Protein AF-A0A2E7D6X7-F1 (afdb_monomer)

Secondary structure (DSSP, 8-state):
--HHHHHHHHHHHHT-SSHHHHHHHHHHHHHHHHTT------

pLDDT: mean 78.43, std 12.33, range [42.62, 89.62]

Structure (mmCIF, N/CA/C/O backbone):
data_AF-A0A2E7D6X7-F1
#
_entry.id   AF-A0A2E7D6X7-F1
#
loop_
_atom_site.group_PDB
_atom_site.id
_atom_site.type_symbol
_atom_site.label_atom_id
_atom_site.label_alt_id
_atom_site.label_comp_id
_atom_site.label_asym_id
_atom_site.label_entity_id
_atom_site.label_seq_id
_atom_site.pdbx_PDB_ins_code
_atom_site.Cartn_x
_atom_site.Cartn_y
_atom_site.Cartn_z
_atom_site.occupancy
_atom_site.B_iso_or_equiv
_atom_site.auth_seq_id
_atom_site.auth_comp_id
_atom_site.auth_asym_id
_atom_site.auth_atom_id
_atom_site.pdbx_PDB_m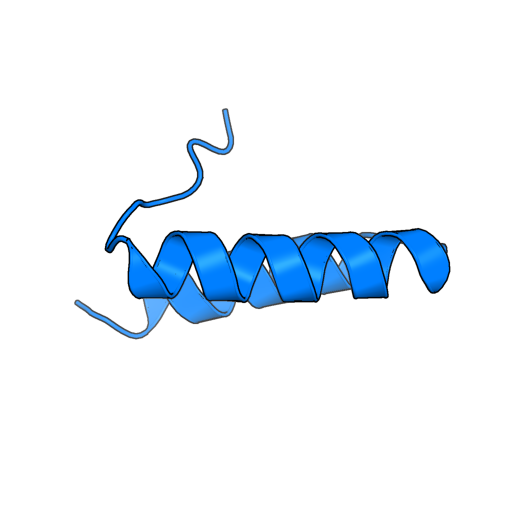odel_num
ATOM 1 N N . MET A 1 1 ? -21.602 -6.006 -2.595 1.00 45.22 1 MET A N 1
ATOM 2 C CA . MET A 1 1 ? -20.439 -5.449 -3.326 1.00 45.22 1 MET A CA 1
ATOM 3 C C . MET A 1 1 ? -19.338 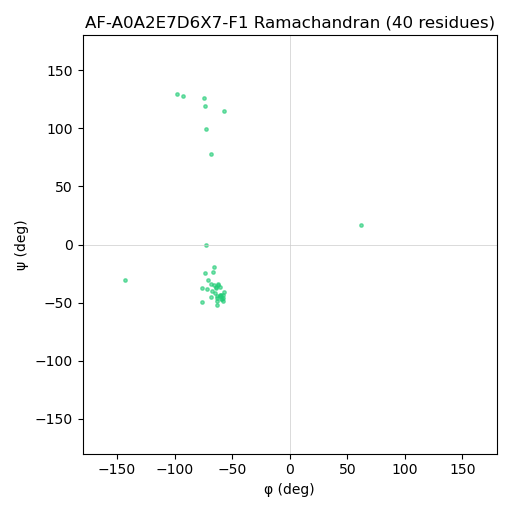-5.057 -2.336 1.00 45.22 1 MET A C 1
ATOM 5 O O . MET A 1 1 ? -19.497 -4.055 -1.663 1.00 45.22 1 MET A O 1
ATOM 9 N N . ALA A 1 2 ? -18.249 -5.822 -2.207 1.00 54.53 2 ALA A N 1
ATOM 10 C CA . ALA A 1 2 ? -17.116 -5.461 -1.323 1.00 54.53 2 ALA A CA 1
ATOM 11 C C . ALA A 1 2 ? -15.746 -5.849 -1.916 1.00 54.53 2 ALA A C 1
ATOM 13 O O . ALA A 1 2 ? -14.764 -5.130 -1.760 1.00 54.53 2 ALA A O 1
ATOM 14 N N . ARG A 1 3 ? -15.697 -6.920 -2.721 1.00 58.03 3 ARG A N 1
ATOM 15 C CA . ARG A 1 3 ? -14.471 -7.420 -3.368 1.00 58.03 3 ARG A CA 1
ATOM 16 C C . ARG A 1 3 ? -13.885 -6.479 -4.434 1.00 58.03 3 ARG A C 1
ATOM 18 O O . ARG A 1 3 ? -12.691 -6.526 -4.707 1.00 58.03 3 ARG A O 1
ATOM 25 N N . SER A 1 4 ? -14.704 -5.606 -5.023 1.00 70.00 4 SER A N 1
ATOM 26 C CA . SER A 1 4 ? -14.311 -4.752 -6.153 1.00 70.00 4 SER A CA 1
ATOM 27 C C . SER A 1 4 ? -13.326 -3.645 -5.759 1.00 70.00 4 SER A C 1
ATOM 29 O O . SER A 1 4 ? -12.490 -3.256 -6.567 1.00 70.00 4 SER A O 1
ATOM 31 N N . TYR A 1 5 ? -13.405 -3.150 -4.520 1.00 70.81 5 TYR A N 1
ATOM 32 C CA . TYR A 1 5 ? -12.575 -2.042 -4.040 1.00 70.81 5 TYR A CA 1
ATOM 33 C C . TYR A 1 5 ? -11.151 -2.490 -3.727 1.00 70.81 5 TYR A C 1
ATOM 35 O O . TYR A 1 5 ? -10.196 -1.906 -4.233 1.00 70.81 5 TYR A O 1
ATOM 43 N N . GLN A 1 6 ? -11.006 -3.571 -2.954 1.00 73.81 6 GLN A N 1
ATOM 44 C CA . GLN A 1 6 ? -9.697 -4.140 -2.625 1.00 73.81 6 GLN A CA 1
ATOM 45 C C . GLN A 1 6 ? -8.925 -4.535 -3.884 1.00 73.81 6 GLN A C 1
ATOM 47 O O . GLN A 1 6 ? -7.747 -4.213 -3.997 1.00 73.81 6 GLN A O 1
ATOM 52 N N . LEU A 1 7 ? -9.588 -5.162 -4.862 1.00 79.94 7 LEU A N 1
ATOM 53 C CA . LEU A 1 7 ? -8.944 -5.540 -6.122 1.00 79.94 7 LEU A CA 1
ATOM 54 C C . LEU A 1 7 ? -8.481 -4.320 -6.935 1.00 79.94 7 LEU A C 1
ATOM 56 O O . LEU A 1 7 ? -7.399 -4.360 -7.517 1.00 79.94 7 LEU A O 1
ATOM 60 N N . GLN A 1 8 ? -9.239 -3.218 -6.923 1.00 81.81 8 GLN A N 1
ATOM 61 C CA . GLN A 1 8 ? -8.832 -1.958 -7.559 1.00 81.81 8 GLN A CA 1
ATOM 62 C C . GLN A 1 8 ? -7.571 -1.372 -6.916 1.00 81.81 8 GLN A C 1
ATOM 64 O O . GLN A 1 8 ? -6.630 -0.999 -7.618 1.00 81.81 8 GLN A O 1
ATOM 69 N N . TYR A 1 9 ? -7.523 -1.334 -5.582 1.00 81.69 9 TYR A N 1
ATOM 70 C CA . TYR A 1 9 ? -6.344 -0.870 -4.853 1.00 81.69 9 TYR A CA 1
ATOM 71 C C . TYR A 1 9 ? -5.135 -1.773 -5.101 1.00 81.69 9 TYR A C 1
ATOM 73 O O . TYR A 1 9 ? -4.055 -1.265 -5.390 1.00 81.69 9 TYR A O 1
ATOM 81 N N . ILE A 1 10 ? -5.313 -3.098 -5.072 1.00 83.75 10 ILE A N 1
ATOM 82 C CA . ILE A 1 10 ? -4.241 -4.065 -5.349 1.00 83.75 10 ILE A CA 1
ATOM 83 C C . ILE A 1 10 ? -3.687 -3.867 -6.763 1.00 83.75 10 ILE A C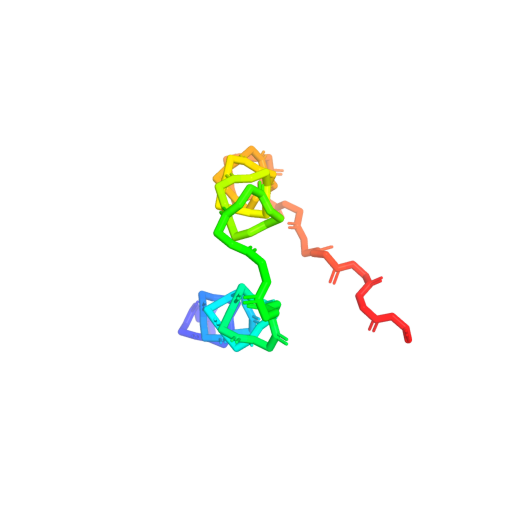 1
ATOM 85 O O . ILE A 1 10 ? -2.471 -3.778 -6.918 1.00 83.75 10 ILE A O 1
ATOM 89 N N . GLY A 1 11 ? -4.543 -3.728 -7.781 1.00 84.81 11 GLY A N 1
ATOM 90 C CA . GLY A 1 11 ? -4.107 -3.462 -9.157 1.00 84.81 11 GLY A CA 1
ATOM 91 C C . GLY A 1 11 ? -3.325 -2.152 -9.284 1.00 84.81 11 GLY A C 1
ATOM 92 O O . GLY A 1 11 ? -2.255 -2.104 -9.892 1.00 84.81 11 GLY A O 1
ATOM 93 N N . TRP A 1 12 ? -3.798 -1.093 -8.629 1.00 84.12 12 TRP A N 1
ATOM 94 C CA . TRP A 1 12 ? -3.122 0.203 -8.616 1.00 84.12 12 TRP A CA 1
ATOM 95 C C . TRP A 1 12 ? -1.791 0.192 -7.851 1.00 84.12 12 TRP A C 1
ATOM 97 O O . TRP A 1 12 ? -0.838 0.864 -8.251 1.00 84.12 12 TRP A O 1
ATOM 107 N N . ILE A 1 13 ? -1.677 -0.589 -6.778 1.00 86.50 13 ILE A N 1
ATOM 108 C CA . ILE A 1 13 ? -0.406 -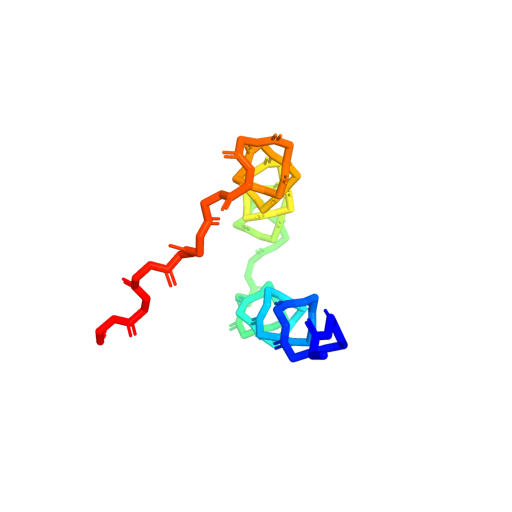0.801 -6.076 1.00 86.50 13 ILE A CA 1
ATOM 109 C C . ILE A 1 13 ? 0.549 -1.609 -6.967 1.00 86.50 13 ILE A C 1
ATOM 111 O O . ILE A 1 13 ? 1.711 -1.232 -7.113 1.00 86.50 13 ILE A O 1
ATOM 115 N N . GLN A 1 14 ? 0.065 -2.675 -7.611 1.00 86.25 14 GLN A N 1
ATOM 116 C CA . GLN A 1 14 ? 0.859 -3.551 -8.480 1.00 86.25 14 GLN A CA 1
ATOM 117 C C . GLN A 1 14 ? 1.431 -2.824 -9.705 1.00 86.25 14 GLN A C 1
ATOM 119 O O . GLN A 1 14 ? 2.574 -3.085 -10.074 1.00 86.25 14 GLN A O 1
ATOM 124 N N . VAL A 1 15 ? 0.706 -1.857 -10.285 1.00 87.06 15 VAL A N 1
ATOM 125 C CA . VAL A 1 15 ? 1.183 -1.097 -11.458 1.00 87.06 15 VAL A CA 1
ATOM 126 C C . VAL A 1 15 ? 2.406 -0.212 -11.156 1.00 87.06 15 VAL A C 1
ATOM 128 O O . VAL A 1 15 ? 3.114 0.216 -12.069 1.00 87.06 15 VAL A O 1
ATOM 131 N N . ALA A 1 16 ? 2.679 0.102 -9.883 1.00 85.88 16 ALA A N 1
ATOM 132 C CA . ALA A 1 16 ? 3.838 0.908 -9.515 1.00 85.88 16 ALA A CA 1
ATOM 133 C C . ALA A 1 16 ? 5.136 0.094 -9.644 1.00 85.88 16 ALA A C 1
ATOM 135 O O . ALA A 1 16 ? 5.343 -0.874 -8.923 1.00 85.88 16 ALA A O 1
ATOM 136 N N . LYS A 1 17 ? 6.063 0.525 -10.508 1.00 84.06 17 LYS A N 1
ATOM 137 C CA . LYS A 1 17 ? 7.352 -0.167 -10.718 1.00 84.06 17 LYS A CA 1
ATOM 138 C C . LYS A 1 17 ? 8.352 0.007 -9.566 1.00 84.06 17 LYS A C 1
ATOM 140 O O . LYS A 1 17 ? 9.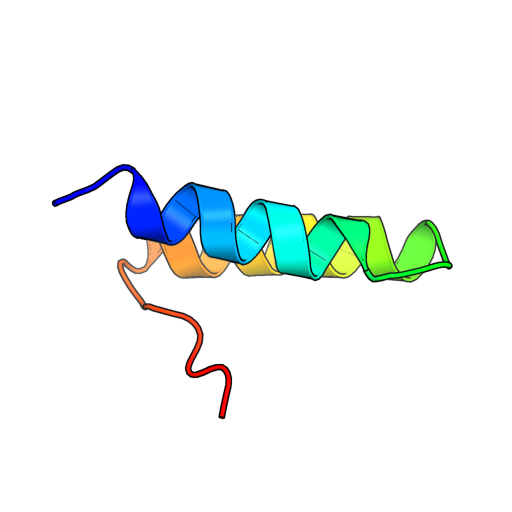230 -0.826 -9.390 1.00 84.06 17 LYS A O 1
ATOM 145 N N . ARG A 1 18 ? 8.232 1.084 -8.781 1.00 89.25 18 ARG A N 1
ATOM 146 C CA . ARG A 1 18 ? 9.139 1.406 -7.664 1.00 89.25 18 ARG A CA 1
ATOM 147 C C . ARG A 1 18 ? 8.542 0.961 -6.332 1.00 89.25 18 ARG A C 1
ATOM 149 O O . ARG A 1 18 ? 7.422 1.352 -6.006 1.00 89.25 18 ARG A O 1
ATOM 156 N N . GLU A 1 19 ? 9.310 0.230 -5.527 1.00 85.31 19 GLU A N 1
ATOM 157 C CA . GLU A 1 19 ? 8.869 -0.244 -4.205 1.00 85.31 19 GLU A CA 1
ATOM 158 C C . GLU A 1 19 ? 8.506 0.888 -3.239 1.00 85.31 19 GLU A C 1
ATOM 160 O O . GLU A 1 19 ? 7.514 0.790 -2.518 1.00 85.31 19 GLU A O 1
ATOM 165 N N . LEU A 1 20 ? 9.233 2.008 -3.282 1.00 86.62 20 LEU A N 1
ATOM 166 C CA . LEU A 1 20 ? 8.889 3.217 -2.524 1.00 86.62 20 LEU A CA 1
ATOM 167 C C . LEU A 1 20 ? 7.477 3.720 -2.852 1.00 86.62 20 LEU A C 1
ATOM 169 O O . LEU A 1 20 ? 6.717 4.100 -1.963 1.00 86.62 20 LEU A O 1
ATOM 173 N N . THR A 1 21 ? 7.102 3.689 -4.131 1.00 87.75 21 THR A N 1
ATOM 174 C CA . THR A 1 21 ? 5.761 4.073 -4.578 1.00 87.75 21 THR A CA 1
ATOM 175 C C . THR A 1 21 ? 4.731 3.023 -4.175 1.00 87.75 21 THR A C 1
ATOM 177 O O . THR A 1 21 ? 3.648 3.403 -3.742 1.00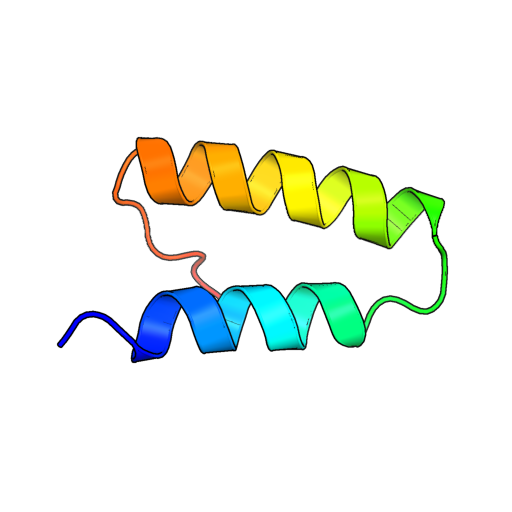 87.75 21 THR A O 1
ATOM 180 N N . LYS A 1 22 ? 5.063 1.724 -4.233 1.00 88.69 22 LYS A N 1
ATOM 181 C CA . LYS A 1 22 ? 4.186 0.657 -3.719 1.00 88.69 22 LYS A CA 1
ATOM 182 C C . LYS A 1 22 ? 3.876 0.863 -2.237 1.00 88.69 22 LYS A C 1
ATOM 184 O O . LYS A 1 22 ? 2.705 0.877 -1.878 1.00 88.69 22 LYS A O 1
ATOM 189 N N . ARG A 1 23 ? 4.889 1.108 -1.396 1.00 88.62 23 ARG A N 1
ATOM 190 C CA . ARG A 1 23 ? 4.702 1.365 0.045 1.00 88.62 23 ARG A CA 1
ATOM 191 C C . ARG A 1 23 ? 3.807 2.573 0.306 1.00 88.62 23 ARG A C 1
ATOM 193 O O . ARG A 1 23 ? 2.853 2.447 1.063 1.00 88.62 23 ARG A O 1
ATOM 200 N N . LYS A 1 24 ? 4.046 3.701 -0.375 1.00 89.62 24 LYS A N 1
ATOM 201 C CA . LYS A 1 24 ? 3.174 4.887 -0.260 1.00 89.62 24 LYS A CA 1
ATOM 202 C C . LYS A 1 24 ? 1.724 4.574 -0.646 1.00 89.62 24 LYS A C 1
ATOM 204 O O . LYS A 1 24 ? 0.809 4.892 0.105 1.00 89.62 24 LYS A O 1
ATOM 209 N N . ARG A 1 25 ? 1.520 3.866 -1.764 1.00 88.44 25 ARG A N 1
ATOM 210 C CA . ARG A 1 25 ? 0.184 3.471 -2.238 1.00 88.44 25 ARG A CA 1
ATOM 211 C C . ARG A 1 25 ? -0.517 2.488 -1.306 1.00 88.44 25 ARG A C 1
ATOM 213 O O . ARG A 1 25 ? -1.731 2.587 -1.172 1.00 88.44 25 ARG A O 1
ATOM 220 N N . VAL A 1 26 ? 0.205 1.569 -0.661 1.00 88.19 26 VAL A N 1
ATOM 221 C CA . VAL A 1 26 ? -0.358 0.661 0.355 1.00 88.19 26 VAL A CA 1
ATOM 222 C C . VAL A 1 26 ? -0.874 1.464 1.544 1.00 88.19 26 VAL A C 1
ATOM 224 O O . VAL A 1 26 ? -2.044 1.329 1.887 1.00 88.19 26 VAL A O 1
ATOM 227 N N . THR A 1 27 ? -0.052 2.350 2.113 1.00 89.62 27 THR A N 1
ATOM 228 C CA . THR A 1 27 ? -0.455 3.196 3.247 1.00 89.62 27 THR A CA 1
ATOM 229 C C . THR A 1 27 ? -1.651 4.080 2.894 1.00 89.62 27 THR A C 1
ATOM 231 O O . THR A 1 27 ? -2.614 4.148 3.653 1.00 89.62 27 THR A O 1
ATOM 234 N N . GLU A 1 28 ? -1.645 4.696 1.710 1.00 88.19 28 GLU A N 1
ATOM 235 C CA . GLU A 1 28 ? -2.785 5.481 1.225 1.00 88.19 28 GLU A CA 1
ATOM 236 C C . GLU A 1 28 ? -4.040 4.629 1.001 1.00 88.19 28 GLU A C 1
ATOM 238 O O . GLU A 1 28 ? -5.145 5.090 1.269 1.00 88.19 28 GLU A O 1
ATOM 243 N N . SER A 1 29 ? -3.895 3.396 0.511 1.00 85.69 29 SER A N 1
ATOM 244 C CA . SER A 1 29 ? -5.034 2.495 0.297 1.00 85.69 29 SER A CA 1
ATOM 245 C C . SER A 1 29 ? -5.655 2.075 1.625 1.00 85.69 29 SER A C 1
ATOM 247 O O . SER A 1 29 ? -6.874 2.059 1.729 1.00 85.69 29 SER A O 1
ATOM 249 N N . ILE A 1 30 ? -4.838 1.799 2.647 1.00 86.19 30 ILE A N 1
ATOM 250 C CA . ILE A 1 30 ? -5.317 1.484 4.000 1.00 86.19 30 ILE A CA 1
ATOM 251 C C . ILE A 1 30 ? -6.069 2.685 4.583 1.00 86.19 30 ILE A C 1
ATOM 253 O O . ILE A 1 30 ? -7.204 2.523 5.014 1.00 86.19 30 ILE A O 1
ATOM 257 N N . ALA A 1 31 ? -5.500 3.892 4.510 1.00 87.06 31 ALA A N 1
ATOM 258 C CA . ALA A 1 31 ? -6.150 5.106 5.012 1.00 87.06 31 ALA A CA 1
ATOM 259 C C . ALA A 1 31 ? -7.471 5.434 4.287 1.00 87.06 31 ALA A C 1
ATOM 261 O O . ALA A 1 31 ? -8.409 5.951 4.889 1.00 87.06 31 ALA A O 1
ATOM 262 N N . LEU A 1 32 ? -7.567 5.140 2.988 1.00 82.06 32 LEU A N 1
ATOM 263 C CA . LEU A 1 32 ? -8.796 5.342 2.217 1.00 82.06 32 LEU A CA 1
ATOM 264 C C . LEU A 1 32 ? -9.854 4.273 2.494 1.00 82.06 32 LEU A C 1
ATOM 266 O O . LEU A 1 32 ? -11.039 4.600 2.538 1.00 82.06 32 LEU A O 1
ATOM 270 N N . LEU A 1 33 ? -9.435 3.017 2.676 1.00 80.25 33 LEU A N 1
ATOM 271 C CA . LEU A 1 33 ? -10.319 1.921 3.074 1.00 80.25 33 LEU A CA 1
ATOM 272 C C . LEU A 1 33 ? -10.886 2.154 4.476 1.00 80.25 33 LEU A C 1
ATOM 274 O O . LEU A 1 33 ? -12.082 1.958 4.668 1.00 80.25 33 LEU A O 1
ATOM 278 N N . ASP A 1 34 ? -10.058 2.633 5.404 1.00 84.00 34 ASP A N 1
ATOM 279 C CA . ASP A 1 34 ? -10.458 3.027 6.758 1.00 84.00 34 ASP A CA 1
ATOM 280 C C . ASP A 1 34 ? -11.503 4.155 6.739 1.00 84.00 34 ASP A C 1
ATOM 282 O O . ASP A 1 34 ? -12.556 4.051 7.360 1.00 84.00 34 ASP A O 1
ATOM 286 N N . GLN A 1 35 ? -11.302 5.174 5.897 1.00 81.81 35 GLN A N 1
ATOM 287 C CA . GLN A 1 35 ? -12.287 6.245 5.703 1.00 81.81 35 GLN A CA 1
ATOM 288 C C . GLN A 1 35 ? -13.533 5.826 4.899 1.00 81.81 35 GLN A C 1
ATOM 290 O O . GLN A 1 35 ? -14.390 6.671 4.630 1.00 81.81 35 GLN A O 1
ATOM 295 N N . GLY A 1 36 ? -13.630 4.575 4.434 1.00 75.38 36 GLY A N 1
ATOM 296 C CA . GLY A 1 36 ? -14.716 4.116 3.561 1.00 75.38 36 GLY A CA 1
ATOM 297 C C . GLY A 1 36 ? -14.773 4.841 2.209 1.00 75.38 36 GLY A C 1
ATOM 298 O O . GLY A 1 36 ? -15.786 4.792 1.509 1.00 75.38 36 GLY A O 1
ATOM 299 N N . LYS A 1 37 ? -13.694 5.533 1.818 1.00 68.69 37 LYS A N 1
ATOM 300 C CA . LYS A 1 37 ? -13.625 6.327 0.589 1.00 68.69 37 LYS A CA 1
ATOM 301 C C . LYS A 1 37 ? -13.067 5.488 -0.553 1.00 68.69 37 LYS A C 1
ATOM 303 O O . LYS A 1 37 ? -11.984 4.904 -0.482 1.00 68.69 37 LYS A O 1
ATOM 308 N N . LYS A 1 38 ? -13.790 5.469 -1.672 1.00 67.00 38 LYS A N 1
ATOM 309 C CA . LYS A 1 38 ? -13.278 4.933 -2.935 1.00 67.00 38 LYS A CA 1
ATOM 310 C C . LYS A 1 38 ? -12.279 5.934 -3.515 1.00 67.00 38 LYS A C 1
ATOM 312 O O . LYS A 1 38 ? -12.621 7.099 -3.705 1.00 67.00 38 LYS A O 1
ATOM 317 N N . ARG A 1 39 ? -11.059 5.493 -3.834 1.00 66.69 39 ARG A N 1
ATOM 318 C CA . ARG A 1 39 ? -10.126 6.271 -4.658 1.00 66.69 39 ARG A CA 1
ATOM 319 C C . ARG A 1 39 ? -10.834 6.566 -5.976 1.00 66.69 39 ARG A C 1
ATOM 321 O O . ARG A 1 39 ? -11.139 5.641 -6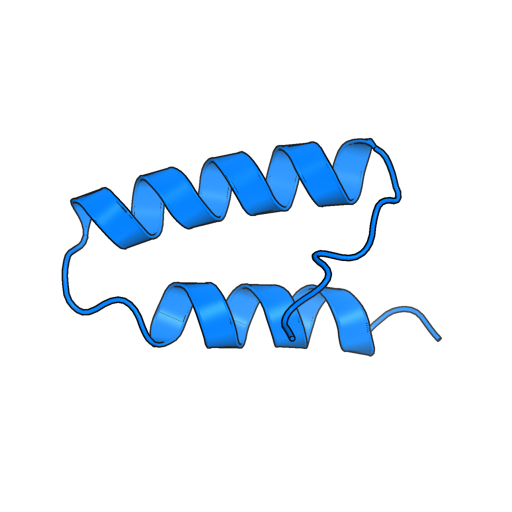.727 1.00 66.69 39 ARG A O 1
ATOM 328 N N . GLY A 1 40 ? -11.110 7.839 -6.238 1.00 59.75 40 GLY A N 1
ATOM 329 C CA . GLY A 1 40 ? -11.555 8.309 -7.545 1.00 59.75 40 GLY A CA 1
ATOM 3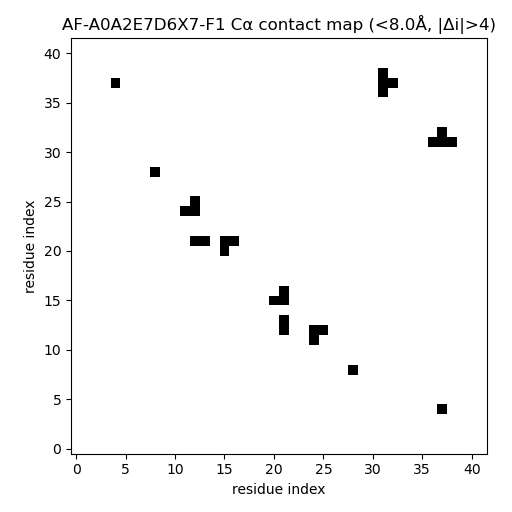30 C C . GLY A 1 40 ? -10.404 8.172 -8.531 1.00 59.75 40 GLY A C 1
ATOM 331 O O . GLY A 1 40 ? -9.690 9.133 -8.787 1.00 59.75 40 GLY A O 1
ATOM 332 N N . MET A 1 41 ? -10.158 6.955 -9.009 1.00 58.25 41 MET A N 1
ATOM 333 C CA . MET A 1 41 ? -9.314 6.737 -10.175 1.00 58.25 41 MET A CA 1
ATOM 334 C C . MET A 1 41 ? -10.138 7.207 -11.376 1.00 58.25 41 MET A C 1
ATOM 336 O O . MET A 1 41 ? -11.069 6.512 -11.780 1.00 58.25 41 MET A O 1
ATOM 340 N N . LYS A 1 42 ? -9.872 8.431 -11.839 1.00 42.62 42 LYS A N 1
ATOM 341 C CA . LYS A 1 42 ? -10.342 8.942 -13.129 1.00 42.62 42 LYS A CA 1
ATOM 342 C C . LYS A 1 42 ? -9.320 8.591 -14.199 1.00 42.62 42 LYS A C 1
ATOM 344 O O . LYS A 1 42 ? -8.112 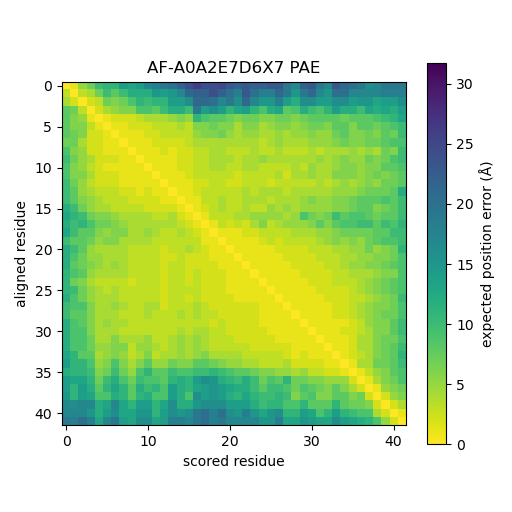8.653 -13.872 1.00 42.62 42 LYS A O 1
#

Radius of gyration: 10.07 Å; Cα contacts (8 Å, |Δi|>4): 14; chains: 1; bounding box: 30×16×20 Å

Foldseek 3Di:
DPVPQVVVLVVVLVPDPDVVSSVVSVVVSVVCVVVVHRPPPD

Mean predicted aligned error: 6.16 Å

Sequence (42 aa):
MARSYQLQYIGWIQVAKRELTKRKRVTESIALLDQGKKRGMK

Solvent-accessible surface area (backbone atoms only — not comparable to full-atom values): 2598 Å² total; per-residue (Å²): 142,67,71,68,57,60,51,50,51,50,54,60,31,65,70,42,90,47,67,73,54,25,54,53,43,50,56,52,46,52,56,28,56,74,69,70,47,77,82,83,82,124